Protein AF-A0A6N9VR18-F1 (afdb_monomer_lite)

Radius of gyration: 15.85 Å; chains: 1; bounding box: 35×37×35 Å

pLDDT: mean 94.82, std 7.1, range [56.53, 98.69]

Foldseek 3Di:
DDDCVVVVVVVVVVVVVVCVVCVPDDPVQQQCDDPPPPDGVVNVVVVVVVVVVLVVCVVPPVPVNVVVVVVVVVPD

Secondary structure (DSSP, 8-state):
---SHHHHHHHHHHHHHHHHHHTT--TTGGGPBPSSTT-BHHHHHHHHHHHHHHHHHHHH-HHHHHHHHHHHHT--

Sequence (76 aa):
MSDPLPVLDDLVAESDELDALVAGLSDAEWKVATPAEGWTVAHQVAHLAWTDRVALTAVTDPEAFAAHVAEASARP

Structure (mmCIF, N/CA/C/O backbone):
data_AF-A0A6N9VR18-F1
#
_entry.id   AF-A0A6N9VR18-F1
#
loop_
_atom_site.group_PDB
_atom_site.id
_atom_site.type_symbol
_atom_site.label_atom_id
_atom_site.label_alt_id
_atom_site.label_comp_id
_atom_site.label_asym_id
_atom_site.label_entity_id
_atom_site.label_seq_id
_atom_site.pdbx_PDB_ins_code
_atom_site.Cartn_x
_atom_site.Cartn_y
_atom_site.Cartn_z
_atom_site.occupancy
_atom_site.B_iso_or_equiv
_atom_site.auth_seq_id
_atom_site.auth_comp_id
_atom_site.auth_asym_id
_atom_site.auth_atom_id
_atom_site.pdbx_PDB_model_num
ATOM 1 N N . MET A 1 1 ? 19.916 -15.585 -10.830 1.00 62.16 1 MET A N 1
ATOM 2 C CA . MET A 1 1 ? 18.766 -14.846 -10.274 1.00 62.16 1 MET A CA 1
ATOM 3 C C . MET A 1 1 ? 17.768 -15.879 -9.792 1.00 62.16 1 MET A C 1
ATOM 5 O O . MET A 1 1 ? 17.642 -16.891 -10.473 1.00 62.16 1 MET A O 1
ATOM 9 N N . SER A 1 2 ? 17.171 -15.689 -8.616 1.00 78.94 2 SER A N 1
ATOM 10 C CA . SER A 1 2 ? 16.132 -16.594 -8.105 1.00 78.94 2 SER A CA 1
ATOM 11 C C . SER A 1 2 ? 14.847 -16.464 -8.924 1.00 78.94 2 SER A C 1
ATOM 13 O O . SER A 1 2 ? 14.651 -15.451 -9.596 1.00 78.94 2 SER A O 1
ATOM 15 N N . ASP A 1 3 ? 14.007 -17.495 -8.880 1.00 89.25 3 ASP A N 1
ATOM 16 C CA . ASP A 1 3 ? 12.674 -17.487 -9.486 1.00 89.25 3 ASP A CA 1
ATOM 17 C C . ASP A 1 3 ? 11.793 -16.416 -8.808 1.00 89.25 3 ASP A C 1
ATOM 19 O O . ASP A 1 3 ? 11.706 -16.426 -7.578 1.00 89.25 3 ASP A O 1
ATOM 23 N N . PRO A 1 4 ? 11.189 -15.474 -9.558 1.00 88.81 4 PRO A N 1
ATOM 24 C CA . PRO A 1 4 ? 10.307 -14.463 -8.984 1.00 88.81 4 PRO A CA 1
ATOM 25 C C . PRO A 1 4 ? 8.915 -14.994 -8.619 1.00 88.81 4 PRO A C 1
ATOM 27 O O . PRO A 1 4 ? 8.230 -14.331 -7.847 1.00 88.81 4 PRO A O 1
ATOM 30 N N . LEU A 1 5 ? 8.480 -16.149 -9.145 1.00 92.50 5 LEU A N 1
ATOM 31 C CA . LEU A 1 5 ? 7.108 -16.636 -8.948 1.00 92.50 5 LEU A CA 1
ATOM 32 C C . LEU A 1 5 ? 6.712 -16.799 -7.470 1.00 92.50 5 LEU A C 1
ATOM 34 O O . LEU A 1 5 ? 5.669 -16.264 -7.112 1.00 92.50 5 LEU A O 1
ATOM 38 N N . PRO A 1 6 ? 7.536 -17.399 -6.585 1.00 94.44 6 PRO A N 1
ATOM 39 C CA . PRO A 1 6 ? 7.183 -17.506 -5.168 1.00 94.44 6 PRO A CA 1
ATOM 40 C C . PRO A 1 6 ? 6.960 -16.150 -4.490 1.00 94.44 6 PRO A C 1
ATOM 42 O O . PRO A 1 6 ? 6.073 -16.015 -3.663 1.00 94.44 6 PRO A O 1
ATOM 45 N N . VAL A 1 7 ? 7.731 -15.125 -4.872 1.00 93.81 7 VAL A N 1
ATOM 46 C CA . VAL A 1 7 ? 7.581 -13.771 -4.313 1.00 93.81 7 VAL A CA 1
ATOM 47 C C . VAL A 1 7 ? 6.274 -13.127 -4.776 1.00 93.81 7 VAL A C 1
ATOM 49 O O . VAL A 1 7 ? 5.652 -12.386 -4.024 1.00 93.81 7 VAL A O 1
ATOM 52 N N . LEU A 1 8 ? 5.857 -13.392 -6.016 1.00 92.88 8 LEU A N 1
ATOM 53 C CA . LEU A 1 8 ? 4.585 -12.894 -6.534 1.00 92.88 8 LEU A CA 1
ATOM 54 C C . LEU A 1 8 ? 3.395 -13.613 -5.891 1.00 92.88 8 LEU A C 1
ATOM 56 O O . LEU A 1 8 ? 2.403 -12.958 -5.586 1.00 92.88 8 LEU A O 1
ATOM 60 N N . ASP A 1 9 ? 3.503 -14.923 -5.661 1.00 96.56 9 ASP A N 1
ATOM 61 C CA . ASP A 1 9 ? 2.479 -15.696 -4.953 1.00 96.56 9 ASP A CA 1
ATOM 62 C C . ASP A 1 9 ? 2.320 -15.204 -3.505 1.00 96.56 9 ASP A C 1
ATOM 64 O O . ASP A 1 9 ? 1.195 -14.970 -3.058 1.00 96.56 9 ASP A O 1
ATOM 68 N N . ASP A 1 10 ? 3.434 -14.967 -2.804 1.00 96.50 10 ASP A N 1
ATOM 69 C CA . ASP A 1 10 ? 3.425 -14.397 -1.453 1.00 96.50 10 ASP A CA 1
ATOM 70 C C . ASP A 1 10 ? 2.795 -12.992 -1.447 1.00 96.50 10 ASP A C 1
ATOM 72 O O . ASP A 1 10 ? 1.930 -12.715 -0.621 1.00 96.50 10 ASP A O 1
ATOM 76 N N . LEU A 1 11 ? 3.137 -12.127 -2.412 1.00 94.25 11 LEU A N 1
ATOM 77 C CA . LEU A 1 11 ? 2.550 -10.784 -2.526 1.00 94.25 11 LEU A CA 1
ATOM 78 C C . LEU A 1 11 ? 1.023 -10.823 -2.716 1.00 94.25 11 LEU A C 1
ATOM 80 O O . LEU A 1 11 ? 0.308 -9.988 -2.158 1.00 94.25 11 LEU A O 1
ATOM 84 N N . VAL A 1 12 ? 0.511 -11.776 -3.502 1.00 96.19 12 VAL A N 1
ATOM 85 C CA . VAL A 1 12 ? -0.938 -11.969 -3.676 1.00 96.19 12 VAL A CA 1
ATOM 86 C C . VAL A 1 12 ? -1.577 -12.409 -2.361 1.00 96.19 12 VAL A C 1
ATOM 88 O O . VAL A 1 12 ? -2.572 -11.816 -1.950 1.00 96.19 12 VAL A O 1
ATOM 91 N N . ALA A 1 13 ? -0.990 -13.392 -1.675 1.00 98.00 13 ALA A N 1
ATOM 92 C CA . ALA A 1 13 ? -1.509 -13.874 -0.398 1.00 98.00 13 ALA A CA 1
ATOM 93 C C . ALA A 1 13 ? -1.536 -12.767 0.672 1.00 98.00 13 ALA A C 1
ATOM 95 O O . ALA A 1 13 ? -2.553 -12.576 1.336 1.00 98.00 13 ALA A O 1
ATOM 96 N N . GLU A 1 14 ? -0.462 -11.985 0.794 1.00 97.38 14 GLU A N 1
ATOM 97 C CA . GLU A 1 14 ? -0.391 -10.849 1.721 1.00 97.38 14 GLU A CA 1
ATOM 98 C C . GLU A 1 14 ? -1.417 -9.754 1.378 1.00 97.38 14 GLU A C 1
ATOM 100 O O . GLU A 1 14 ? -1.999 -9.136 2.274 1.00 97.38 14 GLU A O 1
ATOM 105 N N . SER A 1 15 ? -1.684 -9.531 0.086 1.00 96.12 15 SER A N 1
ATOM 106 C CA . SER A 1 15 ? -2.708 -8.579 -0.365 1.00 96.12 15 SER A CA 1
ATOM 107 C C . SER A 1 15 ? -4.119 -9.036 0.011 1.00 96.12 15 SER A C 1
ATOM 109 O O . SER A 1 15 ? -4.914 -8.224 0.487 1.00 96.12 15 SER A O 1
ATOM 111 N N . ASP A 1 16 ? -4.418 -10.327 -0.148 1.00 98.19 16 ASP A N 1
ATOM 112 C CA . ASP A 1 16 ? -5.704 -10.916 0.242 1.00 98.19 16 ASP A CA 1
ATOM 113 C C . ASP A 1 16 ? -5.907 -10.859 1.767 1.00 98.19 16 ASP A C 1
ATOM 115 O O . ASP A 1 16 ? -7.001 -10.550 2.248 1.00 98.19 16 ASP A O 1
ATOM 119 N N . GLU A 1 17 ? -4.851 -11.110 2.547 1.00 98.31 17 GLU A N 1
ATOM 120 C CA . GLU A 1 17 ? -4.881 -10.965 4.007 1.00 98.31 17 GLU A CA 1
ATOM 121 C C . GLU A 1 17 ? -5.145 -9.514 4.433 1.00 98.31 17 GLU A C 1
ATOM 123 O O . GLU A 1 17 ? -5.953 -9.269 5.337 1.00 98.31 17 GLU A O 1
ATOM 128 N N . LEU A 1 18 ? -4.506 -8.543 3.770 1.00 97.50 18 LEU A N 1
ATOM 129 C CA . LEU A 1 18 ? -4.738 -7.124 4.025 1.00 97.50 18 LEU A CA 1
ATOM 130 C C . LEU A 1 18 ? -6.171 -6.709 3.668 1.00 97.50 18 LEU A C 1
ATOM 132 O O . LEU A 1 18 ? -6.804 -6.005 4.458 1.00 97.50 18 LEU A O 1
ATOM 136 N N . ASP A 1 19 ? -6.692 -7.143 2.518 1.00 97.88 19 ASP A N 1
ATOM 137 C CA . ASP A 1 19 ? -8.070 -6.855 2.105 1.00 97.88 19 ASP A CA 1
ATOM 138 C C . ASP A 1 19 ? -9.067 -7.412 3.128 1.00 97.88 19 ASP A C 1
ATOM 140 O O . ASP A 1 19 ? -9.918 -6.679 3.638 1.00 97.88 19 ASP A O 1
ATOM 144 N N . ALA A 1 20 ? -8.891 -8.670 3.544 1.00 98.25 20 ALA A N 1
ATOM 145 C CA . ALA A 1 20 ? -9.723 -9.297 4.566 1.00 98.25 20 ALA A CA 1
ATOM 146 C C . ALA A 1 20 ? -9.672 -8.557 5.915 1.00 98.25 20 ALA A C 1
ATOM 148 O O . ALA A 1 20 ? -10.698 -8.442 6.593 1.00 98.25 20 ALA A O 1
ATOM 149 N N . LEU A 1 21 ? -8.504 -8.030 6.303 1.00 96.75 21 LEU A N 1
ATOM 150 C CA . LEU A 1 21 ? -8.332 -7.264 7.538 1.00 96.75 21 LEU A CA 1
ATOM 151 C C . LEU A 1 21 ? -9.142 -5.960 7.530 1.00 96.75 21 LEU A C 1
ATOM 153 O O . LEU A 1 21 ? -9.676 -5.566 8.570 1.00 96.75 21 LEU A O 1
ATOM 157 N N . VAL A 1 22 ? -9.235 -5.285 6.380 1.00 97.25 22 VAL A N 1
ATOM 158 C CA . VAL A 1 22 ? -9.883 -3.967 6.275 1.00 97.25 22 VAL A CA 1
ATOM 159 C C . VAL A 1 22 ? -11.316 -4.011 5.740 1.00 97.25 22 VAL A C 1
ATOM 161 O O . VAL A 1 22 ? -12.048 -3.032 5.899 1.00 97.25 22 VAL A O 1
ATOM 164 N N . ALA A 1 23 ? -11.755 -5.134 5.164 1.00 97.69 23 ALA A N 1
ATOM 165 C CA . ALA A 1 23 ? -13.058 -5.289 4.509 1.00 97.69 23 ALA A CA 1
ATOM 166 C C . ALA A 1 23 ? -14.264 -4.939 5.400 1.00 97.69 23 ALA A C 1
ATOM 168 O O . ALA A 1 23 ? -15.305 -4.508 4.905 1.00 97.69 23 ALA A O 1
ATOM 169 N N . GLY A 1 24 ? -14.139 -5.134 6.716 1.00 97.19 24 GLY A N 1
ATOM 170 C CA . GLY A 1 24 ? -15.204 -4.875 7.688 1.00 97.19 24 GLY A CA 1
ATOM 171 C C . GLY A 1 24 ? -15.162 -3.501 8.358 1.00 97.19 24 GLY A C 1
ATOM 172 O O . GLY A 1 24 ? -16.046 -3.214 9.165 1.00 97.19 24 GLY A O 1
ATOM 173 N N . LEU A 1 25 ? -14.152 -2.671 8.078 1.00 98.25 25 LEU A N 1
ATOM 174 C CA . LEU A 1 25 ? -13.964 -1.411 8.796 1.00 98.25 25 LEU A CA 1
ATOM 175 C C . LEU A 1 25 ? -15.013 -0.372 8.399 1.00 98.25 25 LEU A C 1
ATOM 177 O O . LEU A 1 25 ? -15.232 -0.076 7.224 1.00 98.25 25 LEU A O 1
ATOM 181 N N . SER A 1 26 ? -15.612 0.249 9.408 1.00 98.25 26 SER A N 1
ATOM 182 C CA . SER A 1 26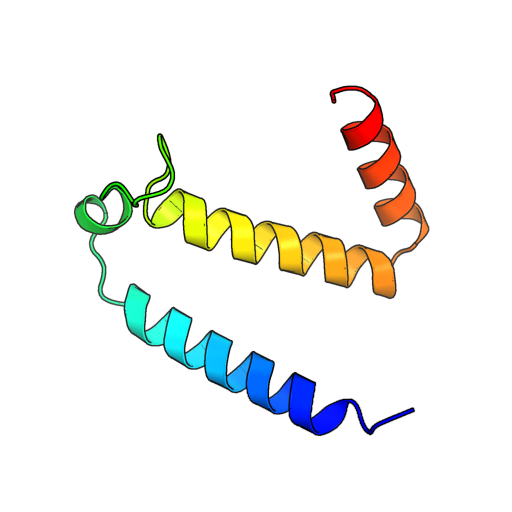 ? -16.439 1.441 9.254 1.00 98.25 26 SER A CA 1
ATOM 183 C C . SER A 1 26 ? -15.604 2.686 8.928 1.00 98.25 26 SER A C 1
ATOM 185 O O . SER A 1 26 ? -14.403 2.755 9.199 1.00 98.25 26 SER A O 1
ATOM 187 N N . ASP A 1 27 ? -16.259 3.744 8.445 1.00 97.75 27 ASP A N 1
ATOM 188 C CA . ASP A 1 27 ? -15.628 5.051 8.193 1.00 97.75 27 ASP A CA 1
ATOM 189 C C . ASP A 1 27 ? -14.905 5.640 9.416 1.00 97.75 27 ASP A C 1
ATOM 191 O O . ASP A 1 27 ? -13.974 6.437 9.271 1.00 97.75 27 ASP A O 1
ATOM 195 N N . ALA A 1 28 ? -15.363 5.314 10.628 1.00 98.31 28 ALA A N 1
ATOM 196 C CA . ALA A 1 28 ? -14.725 5.759 11.861 1.00 98.31 28 ALA A CA 1
ATOM 197 C C . ALA A 1 28 ? -13.428 4.983 12.126 1.00 98.31 28 ALA A C 1
ATOM 199 O O . ALA A 1 28 ? -12.430 5.579 12.530 1.00 98.31 28 ALA A O 1
ATOM 200 N N . GLU A 1 29 ? -13.420 3.680 11.850 1.00 98.25 29 GLU A N 1
ATOM 201 C CA . GLU A 1 29 ? -12.250 2.818 12.034 1.00 98.25 29 GLU A CA 1
ATOM 202 C C . GLU A 1 29 ? -11.152 3.122 11.009 1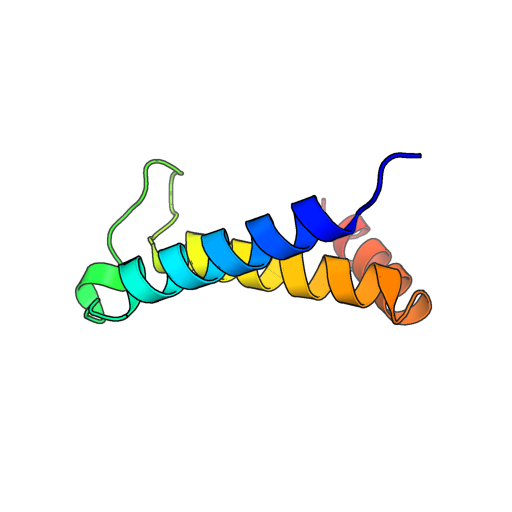.00 98.25 29 GLU A C 1
ATOM 204 O O . GLU A 1 29 ? -9.979 3.190 11.369 1.00 98.25 29 GLU A O 1
ATOM 209 N N . TRP A 1 30 ? -11.521 3.474 9.774 1.00 98.44 30 TRP A N 1
ATOM 210 C CA . TRP A 1 30 ? -10.583 3.990 8.768 1.00 98.44 30 TRP A CA 1
ATOM 211 C C . TRP A 1 30 ? -9.830 5.260 9.207 1.00 98.44 30 TRP A C 1
ATOM 213 O O . TRP A 1 30 ? -8.738 5.552 8.708 1.00 98.44 30 TRP A O 1
ATOM 223 N N . LYS A 1 31 ? -10.394 6.021 10.154 1.00 98.38 31 LYS A N 1
ATOM 224 C CA . LYS A 1 31 ? -9.816 7.262 10.697 1.00 98.38 31 LYS A CA 1
ATOM 225 C C . LYS A 1 31 ? -9.004 7.047 11.975 1.00 98.38 31 LYS A C 1
ATOM 227 O O . LYS A 1 31 ? -8.468 8.019 12.507 1.00 98.38 31 LYS A O 1
ATOM 232 N N . VAL A 1 32 ? -8.893 5.815 12.472 1.00 98.31 32 VAL A N 1
ATOM 233 C CA . VAL A 1 32 ? -8.071 5.502 13.648 1.00 98.31 32 VAL A CA 1
ATOM 234 C C . VAL A 1 32 ? -6.607 5.809 13.344 1.00 98.31 32 VAL A C 1
ATOM 236 O O . VAL A 1 32 ? -6.097 5.451 12.282 1.00 98.31 32 VAL A O 1
ATOM 239 N N . ALA A 1 33 ? -5.941 6.497 14.272 1.00 98.38 33 ALA A N 1
ATOM 240 C CA . ALA A 1 33 ? -4.528 6.834 14.163 1.00 98.38 33 ALA A CA 1
ATOM 241 C C . ALA A 1 33 ? -3.644 5.583 14.266 1.00 98.38 33 ALA A C 1
ATOM 243 O O . ALA A 1 33 ? -3.916 4.669 15.044 1.00 98.38 33 ALA A O 1
ATOM 244 N N . THR A 1 34 ? -2.557 5.575 13.505 1.00 97.69 34 THR A N 1
ATOM 245 C CA . THR A 1 34 ? -1.506 4.555 13.556 1.00 97.69 34 THR A CA 1
ATOM 246 C C . THR A 1 34 ? -0.290 5.081 14.324 1.00 97.69 34 THR A C 1
ATOM 248 O O . THR A 1 34 ? -0.215 6.280 14.595 1.00 97.69 34 THR A O 1
ATOM 251 N N . PRO A 1 35 ? 0.688 4.227 14.680 1.00 97.69 35 PRO A N 1
ATOM 252 C CA . PRO A 1 35 ? 1.929 4.688 15.304 1.00 97.69 35 PRO A CA 1
ATOM 253 C C . PRO A 1 35 ? 2.737 5.680 14.454 1.00 97.69 35 PRO A C 1
ATOM 255 O O . PRO A 1 35 ? 3.541 6.427 15.005 1.00 97.69 35 PRO A O 1
ATOM 258 N N . ALA A 1 36 ? 2.536 5.705 13.131 1.00 97.06 36 ALA A N 1
ATOM 259 C CA . ALA A 1 36 ? 3.080 6.762 12.289 1.00 97.06 36 ALA A CA 1
ATOM 260 C C . ALA A 1 36 ? 2.316 8.068 12.558 1.00 97.06 36 ALA A C 1
ATOM 262 O O . ALA A 1 36 ? 1.109 8.165 12.325 1.00 97.06 36 ALA A O 1
ATOM 263 N N . GLU A 1 37 ? 3.025 9.068 13.078 1.00 97.25 37 GLU A N 1
ATOM 264 C CA . GLU A 1 37 ? 2.429 10.331 13.507 1.00 97.25 37 GLU A CA 1
ATOM 265 C C . GLU A 1 37 ? 1.661 11.014 12.364 1.00 97.25 37 GLU A C 1
ATOM 267 O O . GLU A 1 37 ? 2.152 11.155 11.246 1.00 97.25 37 GLU A O 1
ATOM 272 N N . GLY A 1 38 ? 0.420 11.420 12.645 1.00 97.44 38 GLY A N 1
ATOM 273 C CA . GLY A 1 38 ? -0.472 12.047 11.664 1.00 97.44 38 GLY A CA 1
ATOM 274 C C . GLY A 1 38 ? -1.119 11.082 10.661 1.00 97.44 38 GLY A C 1
ATOM 275 O O . GLY A 1 38 ? -1.954 11.509 9.861 1.00 97.44 38 GLY A O 1
ATOM 276 N N . TRP A 1 39 ? -0.790 9.787 10.694 1.00 98.56 39 TRP A N 1
ATOM 277 C CA . TRP A 1 39 ? -1.326 8.804 9.755 1.00 98.56 39 TRP A CA 1
ATOM 278 C C . TRP A 1 39 ? -2.459 7.990 10.362 1.00 98.56 39 TRP A C 1
ATOM 280 O O . TRP A 1 39 ? -2.338 7.461 11.466 1.00 98.56 39 TRP A O 1
ATOM 290 N N . THR A 1 40 ? -3.550 7.851 9.613 1.00 98.69 40 THR A N 1
ATOM 291 C CA . THR A 1 40 ? -4.649 6.941 9.940 1.00 98.69 40 THR A CA 1
ATOM 292 C C . THR A 1 40 ? -4.477 5.608 9.220 1.00 98.69 40 THR A C 1
ATOM 294 O O . THR A 1 40 ? -3.624 5.482 8.339 1.00 98.69 40 THR A O 1
ATOM 297 N N . VAL A 1 41 ? -5.309 4.616 9.548 1.00 98.25 41 VAL A N 1
ATOM 298 C CA . VAL A 1 41 ? -5.393 3.356 8.786 1.00 98.25 41 VAL A CA 1
ATOM 299 C C . VAL A 1 41 ? -5.584 3.639 7.290 1.00 98.25 41 VAL A C 1
ATOM 301 O O . VAL A 1 41 ? -4.885 3.062 6.460 1.00 98.25 41 VAL A O 1
ATOM 304 N N . ALA A 1 42 ? -6.440 4.607 6.938 1.00 98.44 42 ALA A N 1
ATOM 305 C CA . ALA A 1 42 ? -6.630 5.024 5.548 1.00 98.44 42 ALA A CA 1
ATOM 306 C C . ALA A 1 42 ? -5.350 5.570 4.903 1.00 98.44 42 ALA A C 1
ATOM 308 O O . ALA A 1 42 ? -5.074 5.248 3.751 1.00 98.44 42 ALA A O 1
ATOM 309 N N . HIS A 1 43 ? -4.549 6.360 5.628 1.00 98.50 43 HIS A N 1
ATOM 310 C CA . HIS A 1 43 ? -3.270 6.847 5.103 1.00 98.50 43 HIS A CA 1
ATOM 311 C C . HIS A 1 43 ? -2.289 5.698 4.833 1.00 98.50 43 HIS A C 1
ATOM 313 O O . HIS A 1 43 ? -1.641 5.704 3.789 1.00 98.50 43 HIS A O 1
ATOM 319 N N . GLN A 1 44 ? -2.228 4.687 5.708 1.00 97.81 44 GLN A N 1
ATOM 320 C CA . GLN A 1 44 ? -1.364 3.518 5.500 1.00 97.81 44 GLN A CA 1
ATOM 321 C C . GLN A 1 44 ? -1.754 2.737 4.240 1.00 97.81 44 GLN A C 1
ATOM 323 O O . GLN A 1 44 ? -0.921 2.518 3.364 1.00 97.81 44 GLN A O 1
ATOM 328 N N . VAL A 1 45 ? -3.033 2.377 4.099 1.00 97.69 45 VAL A N 1
ATOM 329 C CA . VAL A 1 45 ? -3.507 1.616 2.929 1.00 97.69 45 VAL A CA 1
ATOM 330 C C . VAL A 1 45 ? -3.379 2.437 1.643 1.00 97.69 45 VAL A 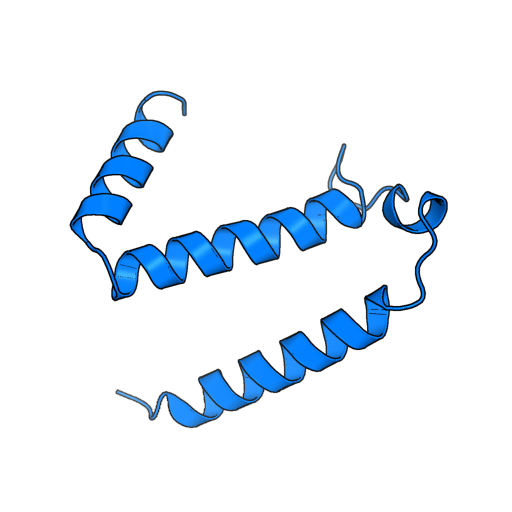C 1
ATOM 332 O O . VAL A 1 45 ? -2.968 1.913 0.609 1.00 97.69 45 VAL A O 1
ATOM 335 N N . ALA A 1 46 ? -3.656 3.744 1.697 1.00 97.56 46 ALA A N 1
ATOM 336 C CA . ALA A 1 46 ? -3.459 4.629 0.552 1.00 97.56 46 ALA A CA 1
ATOM 337 C C . ALA A 1 46 ? -1.986 4.707 0.120 1.00 97.56 46 ALA A C 1
ATOM 339 O O . ALA A 1 46 ? -1.708 4.787 -1.076 1.00 97.56 46 ALA A O 1
ATOM 340 N N . HIS A 1 47 ? -1.047 4.669 1.068 1.00 97.25 47 HIS A N 1
ATOM 341 C CA . HIS A 1 47 ? 0.380 4.675 0.769 1.00 97.25 47 HIS A CA 1
ATOM 342 C C . HIS A 1 47 ? 0.854 3.377 0.104 1.00 97.25 47 HIS A C 1
ATOM 344 O O . HIS A 1 47 ? 1.613 3.449 -0.865 1.00 97.25 47 HIS A O 1
ATOM 350 N N . LEU A 1 48 ? 0.364 2.218 0.560 1.00 96.38 48 LEU A N 1
ATOM 351 C CA . LEU A 1 48 ? 0.612 0.930 -0.101 1.00 96.38 48 LEU A CA 1
ATOM 352 C C . LEU A 1 48 ? 0.104 0.968 -1.548 1.00 96.38 48 LEU A C 1
ATOM 354 O O . LEU A 1 48 ? 0.884 0.835 -2.487 1.00 96.38 48 LEU A O 1
ATOM 358 N N . ALA A 1 49 ? -1.173 1.317 -1.733 1.00 96.19 49 ALA A N 1
ATOM 359 C CA . ALA A 1 49 ? -1.790 1.391 -3.055 1.00 96.19 49 ALA A CA 1
ATOM 360 C C . ALA A 1 49 ? -1.109 2.408 -3.990 1.00 96.19 49 ALA A C 1
ATOM 362 O O . ALA A 1 49 ? -1.056 2.208 -5.204 1.00 96.19 49 ALA A O 1
ATOM 363 N N . TRP A 1 50 ? -0.614 3.529 -3.458 1.00 96.25 50 TRP A N 1
ATOM 364 C CA . TRP A 1 50 ? 0.165 4.489 -4.239 1.00 96.25 50 TRP A CA 1
ATOM 365 C C . TRP A 1 50 ? 1.508 3.896 -4.676 1.00 96.25 50 TRP A C 1
ATOM 367 O O . TRP A 1 50 ? 1.858 4.002 -5.852 1.00 96.25 50 TRP A O 1
ATOM 377 N N . THR A 1 51 ? 2.226 3.237 -3.765 1.00 94.81 51 THR A N 1
ATOM 378 C CA . THR A 1 51 ? 3.535 2.635 -4.052 1.00 94.81 51 THR A CA 1
ATOM 379 C C . THR A 1 51 ? 3.419 1.539 -5.110 1.00 94.81 51 THR A C 1
ATOM 381 O O . THR A 1 51 ? 4.195 1.546 -6.065 1.00 94.81 51 THR A O 1
ATOM 384 N N . ASP A 1 52 ? 2.400 0.680 -5.025 1.00 94.81 52 ASP A N 1
ATOM 385 C CA . ASP A 1 52 ? 2.150 -0.378 -6.013 1.00 94.81 52 ASP A CA 1
ATOM 386 C C . ASP A 1 52 ? 1.914 0.184 -7.416 1.00 94.81 52 ASP A C 1
ATOM 388 O O . ASP A 1 52 ? 2.457 -0.316 -8.402 1.00 94.81 52 ASP A O 1
ATOM 392 N N . ARG A 1 53 ? 1.149 1.278 -7.528 1.00 95.81 53 ARG A N 1
ATOM 393 C CA . ARG A 1 53 ? 0.921 1.943 -8.820 1.00 95.81 53 ARG A CA 1
ATOM 394 C C . ARG A 1 53 ? 2.205 2.530 -9.390 1.00 95.81 53 ARG A C 1
ATOM 396 O O . ARG A 1 53 ? 2.435 2.418 -10.594 1.00 95.81 53 ARG A O 1
ATOM 403 N N . VAL A 1 54 ? 3.034 3.152 -8.554 1.00 96.50 54 VAL A N 1
ATOM 404 C CA . VAL A 1 54 ? 4.318 3.719 -8.991 1.00 96.50 54 VAL A CA 1
ATOM 405 C C . VAL A 1 54 ? 5.275 2.607 -9.424 1.00 96.50 54 VAL A C 1
ATOM 407 O O . VAL A 1 54 ? 5.900 2.732 -10.476 1.00 96.50 54 VAL A O 1
ATOM 410 N N . ALA A 1 55 ? 5.343 1.501 -8.678 1.00 94.56 55 ALA A N 1
ATOM 411 C CA . ALA A 1 55 ? 6.147 0.334 -9.032 1.00 94.56 55 ALA A CA 1
ATOM 412 C C . ALA A 1 55 ? 5.687 -0.300 -10.353 1.00 94.56 55 ALA A C 1
ATOM 414 O O . ALA A 1 55 ? 6.513 -0.569 -11.225 1.00 94.56 55 ALA A O 1
ATOM 415 N N . LEU A 1 56 ? 4.374 -0.470 -10.542 1.00 95.62 56 LEU A N 1
ATOM 416 C CA . LEU A 1 56 ? 3.814 -0.968 -11.796 1.00 95.62 56 LEU A CA 1
ATOM 417 C C . LEU A 1 56 ? 4.174 -0.039 -12.959 1.00 95.62 56 LEU A C 1
ATOM 419 O O . LEU A 1 56 ? 4.697 -0.500 -13.969 1.00 95.62 56 LEU A O 1
ATOM 423 N N . THR A 1 57 ? 3.980 1.270 -12.777 1.00 97.81 57 THR A N 1
ATOM 424 C CA . THR A 1 57 ? 4.326 2.293 -13.775 1.00 97.81 57 THR A CA 1
ATOM 425 C C . THR A 1 57 ? 5.804 2.214 -14.149 1.00 97.81 57 THR A C 1
ATOM 427 O O . THR A 1 57 ? 6.126 2.203 -15.329 1.00 97.81 57 THR A O 1
ATOM 430 N N . ALA A 1 58 ? 6.706 2.068 -13.176 1.00 97.00 58 ALA A N 1
ATOM 431 C CA . ALA A 1 58 ? 8.139 1.934 -13.432 1.00 97.00 58 ALA A CA 1
ATOM 432 C C . ALA A 1 58 ? 8.487 0.755 -14.355 1.00 97.00 58 ALA A C 1
ATOM 434 O O . ALA A 1 58 ? 9.427 0.849 -15.145 1.00 97.00 58 ALA A O 1
ATOM 435 N N . VAL A 1 59 ? 7.733 -0.345 -14.266 1.00 96.06 59 VAL A N 1
ATOM 436 C CA . VAL A 1 59 ? 7.968 -1.560 -15.057 1.00 96.06 59 VAL A CA 1
ATOM 437 C C . VAL A 1 59 ? 7.244 -1.522 -16.406 1.00 96.06 59 VAL A C 1
ATOM 439 O O . VAL A 1 59 ? 7.762 -2.062 -17.384 1.00 96.06 59 VAL A O 1
ATOM 442 N N . THR A 1 60 ? 6.064 -0.902 -16.486 1.00 98.00 60 THR A N 1
ATOM 443 C CA . THR A 1 60 ? 5.212 -0.946 -17.688 1.00 98.00 60 THR A CA 1
ATOM 444 C C . THR A 1 60 ? 5.274 0.311 -18.551 1.00 98.00 60 THR A C 1
ATOM 446 O O . THR A 1 60 ? 4.985 0.230 -19.741 1.00 98.00 60 THR A O 1
ATOM 449 N N . ASP A 1 61 ? 5.629 1.460 -17.972 1.00 98.06 61 ASP A N 1
ATOM 450 C CA . ASP A 1 61 ? 5.685 2.766 -18.636 1.00 98.06 61 ASP A CA 1
ATOM 451 C C . ASP A 1 61 ? 6.870 3.612 -18.112 1.00 98.06 61 ASP A C 1
ATOM 453 O O . ASP A 1 61 ? 6.729 4.446 -17.207 1.00 98.06 61 ASP A O 1
ATOM 457 N N . PRO A 1 62 ? 8.073 3.414 -18.685 1.00 96.88 62 PRO A N 1
ATOM 458 C CA . PRO A 1 62 ? 9.273 4.133 -18.264 1.00 96.88 62 PRO A CA 1
ATOM 459 C C . PRO A 1 62 ? 9.184 5.657 -18.432 1.00 96.88 62 PRO A C 1
ATOM 461 O O . PRO A 1 62 ? 9.821 6.390 -17.673 1.00 96.88 62 PRO A O 1
ATOM 464 N N . GLU A 1 63 ? 8.416 6.149 -19.411 1.00 97.94 63 GLU A N 1
ATOM 465 C CA . GLU A 1 63 ? 8.266 7.586 -19.667 1.00 97.94 63 GLU A CA 1
ATOM 466 C C . GLU A 1 63 ? 7.396 8.241 -18.591 1.00 97.94 63 GLU A C 1
ATOM 468 O O . GLU A 1 63 ? 7.791 9.258 -18.009 1.00 97.94 63 GLU A O 1
ATOM 473 N N . ALA A 1 64 ? 6.255 7.627 -18.259 1.00 97.25 64 ALA A N 1
ATOM 474 C CA . ALA A 1 64 ? 5.406 8.092 -17.166 1.00 97.25 64 ALA A CA 1
ATOM 475 C C . ALA A 1 64 ? 6.137 8.038 -15.817 1.00 97.25 64 ALA A C 1
ATOM 477 O O . ALA A 1 64 ? 6.042 8.972 -15.015 1.00 97.25 64 ALA A O 1
ATOM 478 N N . PHE A 1 65 ? 6.932 6.993 -15.575 1.00 97.75 65 PHE A N 1
ATOM 479 C CA . PHE A 1 65 ? 7.738 6.906 -14.361 1.00 97.75 65 PHE A CA 1
ATOM 480 C C . PHE A 1 65 ? 8.796 8.014 -14.277 1.00 97.75 65 PHE A C 1
ATOM 482 O O . PHE A 1 65 ? 8.950 8.640 -13.228 1.00 97.75 65 PHE A O 1
ATOM 489 N N . ALA A 1 66 ? 9.489 8.318 -15.380 1.00 96.69 66 ALA A N 1
ATOM 490 C CA . ALA A 1 66 ? 10.458 9.413 -15.419 1.00 96.69 66 ALA A CA 1
ATOM 491 C C . ALA A 1 66 ? 9.810 10.770 -15.087 1.00 96.69 66 ALA A C 1
ATOM 493 O O . ALA A 1 66 ? 10.398 11.573 -14.357 1.00 96.69 66 ALA A O 1
ATOM 494 N N . ALA A 1 67 ? 8.583 11.011 -15.562 1.00 96.12 67 ALA A N 1
ATOM 495 C CA . ALA 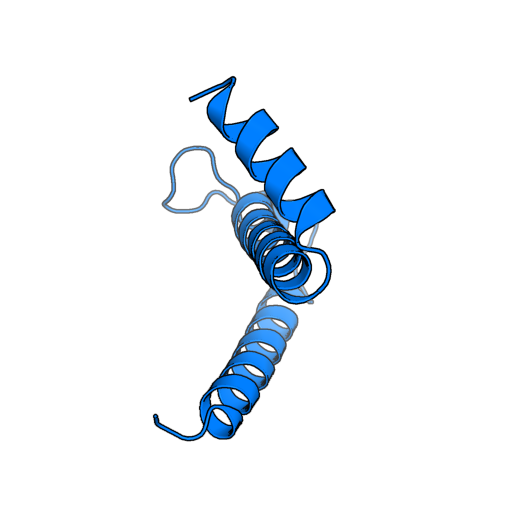A 1 67 ? 7.817 12.202 -15.205 1.00 96.12 67 ALA A CA 1
ATOM 496 C C . ALA A 1 67 ? 7.476 12.248 -13.703 1.00 96.12 67 ALA A C 1
ATOM 498 O O . ALA A 1 67 ? 7.677 13.286 -13.071 1.00 96.12 67 ALA A O 1
ATOM 499 N N . HIS A 1 68 ? 7.046 11.127 -13.110 1.00 93.69 68 HIS A N 1
ATOM 500 C CA . HIS A 1 68 ? 6.803 11.036 -11.664 1.00 93.69 68 HIS A CA 1
ATOM 501 C C . HIS A 1 68 ? 8.056 11.328 -10.828 1.00 93.69 68 HIS A C 1
ATOM 503 O O . HIS A 1 68 ? 7.986 12.073 -9.851 1.00 93.69 68 HIS A O 1
ATOM 509 N N . VAL A 1 69 ? 9.218 10.796 -11.221 1.00 94.50 69 VAL A N 1
ATOM 510 C CA . VAL A 1 69 ? 10.491 11.064 -10.528 1.00 94.50 69 VAL A CA 1
ATOM 511 C C . VAL A 1 69 ? 10.877 12.541 -10.625 1.00 94.50 69 VAL A C 1
ATOM 513 O O . VAL A 1 69 ? 11.343 13.122 -9.640 1.00 94.50 69 VAL A O 1
ATOM 516 N N . ALA A 1 70 ? 10.675 13.166 -11.787 1.00 95.25 70 ALA A N 1
ATOM 517 C CA . ALA A 1 70 ? 10.948 14.587 -11.975 1.00 95.25 70 ALA A CA 1
ATOM 518 C C . ALA A 1 70 ? 10.040 15.468 -11.098 1.00 95.25 70 ALA A C 1
ATOM 520 O O . ALA A 1 70 ? 10.528 16.412 -10.475 1.00 95.25 70 ALA A O 1
ATOM 521 N N . GLU A 1 71 ? 8.748 15.139 -11.003 1.00 92.94 71 GLU A N 1
ATOM 522 C CA . GLU A 1 71 ? 7.800 15.828 -10.122 1.00 92.94 71 GLU A CA 1
ATOM 523 C C . GLU A 1 71 ? 8.211 15.711 -8.648 1.00 92.94 71 GLU A C 1
ATOM 525 O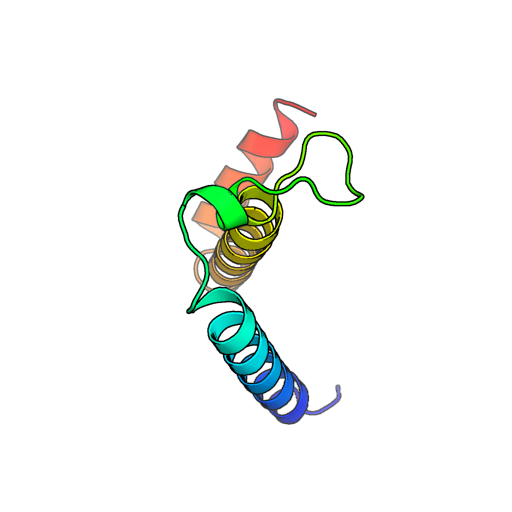 O . GLU A 1 71 ? 8.309 16.726 -7.955 1.00 92.94 71 GLU A O 1
ATOM 530 N N . ALA A 1 72 ? 8.519 14.495 -8.185 1.00 88.12 72 ALA A N 1
ATOM 531 C CA . ALA A 1 72 ? 8.942 14.248 -6.807 1.00 88.12 72 ALA A CA 1
ATOM 532 C C . ALA A 1 72 ? 10.251 14.981 -6.463 1.00 88.12 72 ALA A C 1
ATOM 534 O O . ALA A 1 72 ? 10.373 15.592 -5.405 1.00 88.12 72 ALA A O 1
ATOM 535 N N . SER A 1 73 ? 11.216 15.000 -7.387 1.00 89.62 73 SER A N 1
ATOM 536 C CA . SER A 1 73 ? 12.509 15.670 -7.185 1.00 89.62 73 SER A CA 1
ATOM 537 C C . SER A 1 73 ? 12.399 17.199 -7.123 1.00 89.62 73 SER A C 1
ATOM 539 O O . SER A 1 73 ? 13.278 17.859 -6.572 1.00 89.62 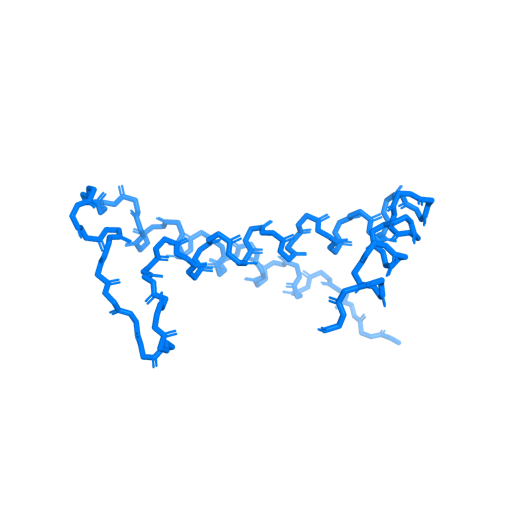73 SER A O 1
ATOM 541 N N . ALA A 1 74 ? 11.336 17.783 -7.684 1.00 90.88 74 ALA A N 1
ATOM 542 C CA . ALA A 1 74 ? 11.103 19.225 -7.654 1.00 90.88 74 ALA A CA 1
ATOM 543 C C . ALA A 1 74 ? 10.591 19.730 -6.290 1.00 90.88 74 ALA A C 1
ATOM 545 O O . ALA A 1 74 ? 10.576 20.942 -6.053 1.00 90.88 74 ALA A O 1
ATOM 546 N N . ARG A 1 75 ? 10.158 18.825 -5.400 1.00 73.44 75 ARG A N 1
ATOM 547 C CA . ARG A 1 75 ? 9.620 19.127 -4.065 1.00 73.44 75 ARG A CA 1
ATOM 548 C C . ARG A 1 75 ? 10.128 18.099 -3.038 1.00 73.44 75 ARG A C 1
ATOM 550 O O . ARG A 1 75 ? 9.358 17.213 -2.672 1.00 73.44 75 ARG A O 1
ATOM 557 N N . PRO A 1 76 ? 11.406 18.203 -2.628 1.00 56.53 76 PRO A N 1
ATOM 558 C CA . PRO A 1 76 ? 12.029 17.260 -1.701 1.00 56.53 76 PRO A CA 1
ATOM 559 C C . PRO A 1 76 ? 11.470 17.350 -0.278 1.00 56.53 76 PRO A C 1
ATOM 561 O O . PRO A 1 76 ? 11.012 18.449 0.121 1.00 56.53 76 PRO A O 1
#

InterPro domains:
  IPR017517 Maleylpyruvate isomerase, mycothiol-dependent enzyme [TIGR03083] (11-71)
  IPR024344 Mycothiol-dependent maleylpyruvate isomerase, metal-binding domain [PF11716] (13-74)
  IPR034660 DinB/YfiT-like putative metalloenzymes [G3DSA:1.20.120.450] (6-76)
  IPR034660 DinB/YfiT-like putative metalloenzymes [SSF109854] (1-60)

Organism: Streptomyces microflavus (NCBI:txid1919)